Protein AF-A0A376KQ54-F1 (afdb_monomer_lite)

Secondary structure (DSSP, 8-state):
----GGGGS-BHHHHHHHTTPEEEE-TTTTT-B--EEEE--S-GGGTGGG--TTEEEEEETT-HHHHHHHHHHHHTT----EEEEESSPPPPHHHHHHHHHHHTTT--EEE-SS-HHHHHHHSGGG-TT-----TTSS-HHHHHHHHHHHHHHHHHHHTT--

Foldseek 3Di:
DDDDPQVLFDFQVNLCVLLVWAWPFQQQRVPQGAQEEEEDQDDPVVCVVVLAANYEYEYELVPLVVVLSNLVSLVVVHNYSEYEYEQPDDRDVVSCVSSVVSSVSRHTYIYHNHHPLVSVVSPCVSPPPSHPHVVVGDDPVCVVVVVVVVVVVVVVVVVPDD

Sequence (162 aa):
MPWSFDLIATRAIDMARHLNATIINEGDINTRRVKSVTFCARSIPHMLEHFRAGSLLVTSADRPDVLVAACLAAMNGVEIGALLLTGGYEMDARISKLCERAFATGLPVFMVNTNTWQTSLSLPELQPGKFRLTITSVSRKFRNTLLTYINAGLDRISDCHF

Organism: Escherichia coli (NCBI:txid562)

pLDDT: mean 74.92, std 21.64, range [29.81, 97.25]

InterPro domains:
  IPR010766 DRTGG [PF07085] (14-123)
  IPR028979 HPr(Ser) kinase/phosphorylase-like, N-terminal domain superfamily [G3DSA:3.40.1390.20] (6-141)
  IPR028979 HPr(Ser) kinase/phosphorylase-like, N-terminal domain superfamily [SSF75138] (10-125)
  IPR050500 Phosphate Acetyltransferase/Butyryltransferase [PTHR43356] (1-127)

Radius of gyration: 16.34 Å; chains: 1; bounding box: 31×58×36 Å

Structure (mmCIF, N/CA/C/O backbone):
data_AF-A0A376KQ54-F1
#
_entry.id   AF-A0A376KQ54-F1
#
loop_
_atom_site.group_PDB
_atom_site.id
_atom_site.type_symbol
_atom_site.label_atom_id
_atom_site.label_alt_id
_atom_site.label_comp_id
_atom_site.label_asym_id
_atom_site.label_entity_id
_atom_site.label_seq_id
_atom_site.pdbx_PDB_ins_code
_atom_site.Cartn_x
_atom_site.Cartn_y
_atom_site.Cartn_z
_atom_site.occupancy
_atom_site.B_iso_or_equiv
_atom_site.auth_seq_id
_atom_site.auth_comp_id
_atom_site.auth_asym_id
_atom_site.auth_atom_id
_atom_site.pdbx_PDB_model_num
ATOM 1 N N . MET A 1 1 ? -13.067 29.462 7.845 1.00 39.53 1 MET A N 1
ATOM 2 C CA . MET A 1 1 ? -13.384 28.022 8.003 1.00 39.53 1 MET A CA 1
ATOM 3 C C . MET A 1 1 ? -12.121 27.227 7.685 1.00 39.53 1 MET A C 1
ATOM 5 O O . MET A 1 1 ? -11.554 27.517 6.636 1.00 39.53 1 MET A O 1
ATOM 9 N N . PRO A 1 2 ? -11.606 26.320 8.541 1.00 40.44 2 PRO A N 1
ATOM 10 C CA . PRO A 1 2 ? -10.343 25.653 8.252 1.00 40.44 2 PRO A CA 1
ATOM 11 C C . PRO A 1 2 ? -10.585 24.523 7.244 1.00 40.44 2 PRO A C 1
ATOM 13 O O . PRO A 1 2 ? -11.308 23.568 7.513 1.00 40.44 2 PRO A O 1
ATOM 16 N N . TRP A 1 3 ? -9.997 24.658 6.060 1.00 42.28 3 TRP A N 1
ATOM 17 C CA . TRP A 1 3 ? -9.888 23.595 5.064 1.00 42.28 3 TRP A CA 1
ATOM 18 C C . TRP A 1 3 ? -9.082 22.434 5.678 1.00 42.28 3 TRP A C 1
ATOM 20 O O . TRP A 1 3 ? -7.878 22.561 5.893 1.00 42.28 3 TRP A O 1
ATOM 30 N N . SER A 1 4 ? -9.730 21.318 6.023 1.00 42.94 4 SER A N 1
ATOM 31 C CA . SER A 1 4 ? -9.036 20.149 6.579 1.00 42.94 4 SER A CA 1
ATOM 32 C C . SER A 1 4 ? -8.429 19.314 5.451 1.00 42.94 4 SER A C 1
ATOM 34 O O . SER A 1 4 ? -9.145 18.720 4.643 1.00 42.94 4 SER A O 1
ATOM 36 N N . PHE A 1 5 ? -7.096 19.248 5.400 1.00 44.38 5 PHE A N 1
ATOM 37 C CA . PHE A 1 5 ? -6.332 18.483 4.409 1.00 44.38 5 PHE A CA 1
ATOM 38 C C . PHE A 1 5 ? -6.693 16.986 4.354 1.00 44.38 5 PHE A C 1
ATOM 40 O O . PHE A 1 5 ? -6.405 16.341 3.338 1.00 44.38 5 PHE A O 1
ATOM 47 N N . ASP A 1 6 ? -7.330 16.441 5.397 1.00 46.19 6 ASP A N 1
ATOM 48 C CA . ASP A 1 6 ? -7.787 15.048 5.469 1.00 46.19 6 ASP A CA 1
ATOM 49 C C . ASP A 1 6 ? -9.048 14.770 4.624 1.00 46.19 6 ASP A C 1
ATOM 51 O O . ASP A 1 6 ? -9.270 13.627 4.221 1.00 46.19 6 ASP A O 1
ATOM 55 N N . LEU A 1 7 ? -9.841 15.793 4.272 1.00 42.19 7 LEU A N 1
ATOM 56 C CA . LEU A 1 7 ? -11.044 15.637 3.434 1.00 42.19 7 LEU A CA 1
ATOM 57 C C . LEU A 1 7 ? -10.731 15.464 1.936 1.00 42.19 7 LEU A C 1
ATOM 59 O O . LEU A 1 7 ? -11.573 14.966 1.195 1.00 42.19 7 LEU A O 1
ATOM 63 N N . ILE A 1 8 ? -9.514 15.817 1.505 1.00 55.06 8 ILE A N 1
ATOM 64 C CA . ILE A 1 8 ? -9.054 15.766 0.100 1.00 55.06 8 ILE A CA 1
ATOM 65 C C . ILE A 1 8 ? -8.314 14.449 -0.204 1.00 55.06 8 ILE A C 1
ATOM 67 O O . ILE A 1 8 ? -7.957 14.170 -1.342 1.00 55.06 8 ILE A O 1
ATOM 71 N N . ALA A 1 9 ? -7.999 13.642 0.813 1.00 62.12 9 ALA A N 1
ATOM 72 C CA . ALA A 1 9 ? -7.258 12.402 0.598 1.00 62.12 9 ALA A CA 1
ATOM 73 C C . ALA A 1 9 ? -8.166 11.341 -0.046 1.00 62.12 9 ALA A C 1
ATOM 75 O O . ALA A 1 9 ? -9.147 10.902 0.565 1.00 62.12 9 ALA A O 1
ATOM 76 N N . THR A 1 10 ? -7.827 10.947 -1.275 1.00 81.25 10 THR A N 1
ATOM 77 C CA . THR A 1 10 ? -8.525 9.923 -2.067 1.00 81.25 10 THR A CA 1
ATOM 78 C C . THR A 1 10 ? -8.603 8.611 -1.297 1.00 81.25 10 THR A C 1
ATOM 80 O O . THR A 1 10 ? -7.647 8.228 -0.611 1.00 81.25 10 THR A O 1
ATOM 83 N N . ARG A 1 11 ? -9.740 7.918 -1.377 1.00 90.62 11 ARG A N 1
ATOM 84 C CA . ARG A 1 11 ? -9.875 6.618 -0.719 1.00 90.62 11 ARG A CA 1
ATOM 85 C C . ARG A 1 11 ? -9.120 5.565 -1.517 1.00 90.62 11 ARG A C 1
ATOM 87 O O . ARG A 1 11 ? -8.944 5.692 -2.729 1.00 90.62 11 ARG A O 1
ATOM 94 N N . ALA A 1 12 ? -8.698 4.502 -0.845 1.00 93.19 12 ALA A N 1
ATOM 95 C CA . ALA A 1 12 ? -8.044 3.383 -1.512 1.00 93.19 12 ALA A CA 1
ATOM 96 C C . ALA A 1 12 ? -8.952 2.755 -2.592 1.00 93.19 12 ALA A C 1
ATOM 98 O O . ALA A 1 12 ? -8.463 2.380 -3.655 1.00 93.19 12 ALA A O 1
ATOM 99 N N . ILE A 1 13 ? -10.275 2.734 -2.381 1.00 93.31 13 ILE A N 1
ATOM 100 C CA . ILE A 1 13 ? -11.231 2.233 -3.381 1.00 93.31 13 ILE A CA 1
ATOM 101 C C . ILE A 1 13 ? -11.279 3.090 -4.649 1.00 93.31 13 ILE A C 1
ATOM 103 O O . ILE A 1 13 ? -11.409 2.555 -5.748 1.00 93.31 13 ILE A O 1
ATOM 107 N N . ASP A 1 14 ? -11.135 4.408 -4.521 1.00 89.94 14 ASP A N 1
ATOM 108 C CA . ASP A 1 14 ? -11.137 5.312 -5.672 1.00 89.94 14 ASP A CA 1
ATOM 109 C C . ASP A 1 14 ? -9.872 5.087 -6.519 1.00 89.94 14 ASP A C 1
ATOM 111 O O . ASP A 1 14 ? -9.942 5.066 -7.745 1.00 89.94 14 ASP A O 1
ATOM 115 N N . MET A 1 15 ? -8.733 4.817 -5.863 1.00 88.00 15 MET A N 1
ATOM 116 C CA . MET A 1 15 ? -7.480 4.429 -6.526 1.00 88.00 15 MET A CA 1
ATOM 117 C C . MET A 1 15 ? -7.630 3.102 -7.274 1.00 88.00 15 MET A C 1
ATOM 119 O O . MET A 1 15 ? -7.252 3.007 -8.439 1.00 88.00 15 MET A O 1
ATOM 123 N N . ALA A 1 16 ? -8.203 2.085 -6.624 1.00 91.31 16 ALA A N 1
ATOM 124 C CA . ALA A 1 16 ? -8.422 0.784 -7.246 1.00 91.31 16 ALA A CA 1
ATOM 125 C C . ALA A 1 16 ? -9.344 0.891 -8.472 1.00 91.31 16 ALA A C 1
ATOM 127 O O . ALA A 1 16 ? -9.032 0.332 -9.519 1.00 91.31 16 ALA A O 1
ATOM 128 N N . ARG A 1 17 ? -10.435 1.662 -8.380 1.00 89.94 17 ARG A N 1
ATOM 129 C CA . ARG A 1 17 ? -11.367 1.884 -9.498 1.00 89.94 17 ARG A CA 1
ATOM 130 C C . ARG A 1 17 ? -10.720 2.620 -10.662 1.00 89.94 17 ARG A C 1
ATOM 132 O O . ARG A 1 17 ? -10.842 2.173 -11.796 1.00 89.94 17 ARG A O 1
ATOM 139 N N . HIS A 1 18 ? -10.021 3.720 -10.387 1.00 85.25 18 HIS A N 1
ATOM 140 C CA . HIS A 1 18 ? -9.356 4.517 -11.422 1.00 85.25 18 HIS A CA 1
ATOM 141 C C . HIS A 1 18 ? -8.295 3.719 -12.177 1.00 85.25 18 HIS A C 1
ATOM 143 O O . HIS A 1 18 ? -8.154 3.854 -13.386 1.00 85.25 18 HIS A O 1
ATOM 149 N N . LEU A 1 19 ? -7.565 2.856 -11.468 1.00 85.06 19 LEU A N 1
ATOM 150 C CA . LEU A 1 19 ? -6.542 2.004 -12.068 1.00 85.06 19 LEU A CA 1
ATOM 151 C C . LEU A 1 19 ? -7.097 0.700 -12.660 1.00 85.06 19 LEU A C 1
ATOM 153 O O . LEU A 1 19 ? -6.314 -0.108 -13.158 1.00 85.06 19 LEU A O 1
ATOM 157 N N . ASN A 1 20 ? -8.414 0.479 -12.585 1.00 88.44 20 ASN A N 1
ATOM 158 C CA . ASN A 1 20 ? -9.063 -0.782 -12.941 1.00 88.44 20 ASN A CA 1
ATOM 159 C C . ASN A 1 20 ? -8.363 -1.998 -12.296 1.00 88.44 20 ASN A C 1
ATOM 161 O O . ASN A 1 20 ? -8.023 -2.980 -12.958 1.00 88.44 20 ASN A O 1
ATOM 165 N N . ALA A 1 21 ? -8.066 -1.877 -11.003 1.00 91.31 21 ALA A N 1
ATOM 166 C CA . ALA A 1 21 ? -7.293 -2.847 -10.249 1.00 91.31 21 ALA A CA 1
ATOM 167 C C . ALA A 1 21 ? -8.152 -4.035 -9.794 1.00 91.31 21 ALA A C 1
ATOM 169 O O . ALA A 1 21 ? -9.279 -3.868 -9.323 1.00 91.31 21 ALA A O 1
ATOM 170 N N . THR A 1 22 ? -7.571 -5.229 -9.837 1.00 93.12 22 THR A N 1
ATOM 171 C CA . THR A 1 22 ? -8.131 -6.430 -9.214 1.00 93.12 22 THR A CA 1
ATOM 172 C C . THR A 1 22 ? -7.880 -6.378 -7.713 1.00 93.12 22 THR A C 1
ATOM 174 O O . THR A 1 22 ? -6.737 -6.243 -7.271 1.00 93.12 22 THR A O 1
ATOM 177 N N . ILE A 1 23 ? -8.933 -6.495 -6.907 1.00 93.94 23 ILE A N 1
ATOM 178 C CA . ILE A 1 23 ? -8.804 -6.518 -5.448 1.00 93.94 23 ILE A CA 1
ATOM 179 C C . ILE A 1 23 ? -8.306 -7.901 -5.011 1.00 93.94 23 ILE A C 1
ATOM 181 O O . ILE A 1 23 ? -8.908 -8.914 -5.350 1.00 93.94 23 ILE A O 1
ATOM 185 N N . ILE A 1 24 ? -7.199 -7.928 -4.265 1.00 93.38 24 ILE A N 1
ATOM 186 C CA . ILE A 1 24 ? -6.589 -9.150 -3.717 1.00 93.38 24 ILE A CA 1
ATOM 187 C C . ILE A 1 24 ? -7.024 -9.355 -2.266 1.00 93.38 24 ILE A C 1
ATOM 189 O O . ILE A 1 24 ? -7.345 -10.465 -1.857 1.00 93.38 24 ILE A O 1
ATOM 193 N N . ASN A 1 25 ? -7.057 -8.268 -1.497 1.00 95.44 25 ASN A N 1
ATOM 194 C CA . ASN A 1 25 ? -7.640 -8.218 -0.167 1.00 95.44 25 ASN A CA 1
ATOM 195 C C . ASN A 1 25 ? -8.436 -6.922 -0.029 1.00 95.44 25 ASN A C 1
ATOM 197 O O . ASN A 1 25 ? -7.867 -5.835 -0.159 1.00 95.44 25 ASN A O 1
ATOM 201 N N . GLU A 1 26 ? -9.735 -7.032 0.248 1.00 96.38 26 GLU A N 1
ATOM 202 C CA . GLU A 1 26 ? -10.593 -5.860 0.439 1.00 96.38 26 GLU A CA 1
ATOM 203 C C . GLU A 1 26 ? -10.139 -5.040 1.649 1.00 96.38 26 GLU A C 1
ATOM 205 O O . GLU A 1 26 ? -9.926 -3.836 1.527 1.00 96.38 26 GLU A O 1
ATOM 210 N N . GLY A 1 27 ? -9.942 -5.677 2.807 1.00 96.19 27 GLY A N 1
ATOM 211 C CA . GLY A 1 27 ? -9.656 -4.962 4.052 1.00 96.19 27 GLY A CA 1
ATOM 212 C C . GLY A 1 27 ? -10.598 -3.764 4.252 1.00 96.19 27 GLY A C 1
ATOM 213 O O . GLY A 1 27 ? -11.790 -3.829 3.961 1.00 96.19 27 GLY A O 1
ATOM 214 N N . ASP A 1 28 ? -10.042 -2.628 4.665 1.00 96.44 28 ASP A N 1
ATOM 215 C CA . ASP A 1 28 ? -10.786 -1.385 4.886 1.00 96.44 28 ASP A CA 1
ATOM 216 C C . ASP A 1 28 ? -10.811 -0.460 3.651 1.00 96.44 28 ASP A C 1
ATOM 218 O O . ASP A 1 28 ? -10.892 0.763 3.784 1.00 96.44 28 ASP A O 1
ATOM 222 N N . ILE A 1 29 ? -10.711 -0.992 2.425 1.00 95.81 29 ILE A N 1
ATOM 223 C CA . ILE A 1 29 ? -10.498 -0.201 1.191 1.00 95.81 29 ILE A CA 1
ATOM 224 C C . ILE A 1 29 ? -11.492 0.962 0.990 1.00 95.81 29 ILE A C 1
ATOM 226 O O . ILE A 1 29 ? -11.144 1.996 0.413 1.00 95.81 29 ILE A O 1
ATOM 230 N N . ASN A 1 30 ? -12.721 0.819 1.493 1.00 94.12 30 ASN A N 1
ATOM 231 C CA . ASN A 1 30 ? -13.786 1.820 1.386 1.00 94.12 30 ASN A CA 1
ATOM 232 C C . ASN A 1 30 ? -13.594 3.035 2.309 1.00 94.12 30 ASN A C 1
ATOM 234 O O . ASN A 1 30 ? -14.121 4.112 2.022 1.00 94.12 30 ASN A O 1
ATOM 238 N N . THR A 1 31 ? -12.861 2.881 3.412 1.00 92.81 31 THR A N 1
ATOM 239 C CA . THR A 1 31 ? -12.663 3.927 4.429 1.00 92.81 31 THR A CA 1
ATOM 240 C C . THR A 1 31 ? -11.214 4.407 4.491 1.00 92.81 31 THR A C 1
ATOM 242 O O . THR A 1 31 ? -10.972 5.571 4.824 1.00 92.81 31 THR A O 1
ATOM 245 N N . ARG A 1 32 ? -10.249 3.557 4.113 1.00 92.06 32 ARG A N 1
ATOM 246 C CA . ARG A 1 32 ? -8.815 3.866 4.116 1.00 92.06 32 ARG A CA 1
ATOM 247 C C . ARG A 1 32 ? -8.496 5.026 3.175 1.00 92.06 32 ARG A C 1
ATOM 249 O O . ARG A 1 32 ? -8.874 5.018 2.001 1.00 92.06 32 ARG A O 1
ATOM 256 N N . ARG A 1 33 ? -7.768 6.027 3.678 1.00 90.00 33 ARG A N 1
ATOM 257 C CA . ARG A 1 33 ? -7.355 7.205 2.900 1.00 90.00 33 ARG A CA 1
ATOM 258 C C . ARG A 1 33 ? -5.885 7.144 2.518 1.00 90.00 33 ARG A C 1
ATOM 260 O O . ARG A 1 33 ? -5.027 6.884 3.359 1.00 90.00 33 ARG A O 1
ATOM 267 N N . VAL A 1 34 ? -5.606 7.461 1.258 1.00 89.31 34 VAL A N 1
ATOM 268 C CA . VAL A 1 34 ? -4.254 7.560 0.711 1.00 89.31 34 VAL A CA 1
ATOM 269 C C . VAL A 1 34 ? -3.767 9.001 0.839 1.00 89.31 34 VAL A C 1
ATOM 271 O O . VAL A 1 34 ? -4.272 9.911 0.179 1.00 89.31 34 VAL A O 1
ATOM 274 N N . LYS A 1 35 ? -2.783 9.201 1.718 1.00 86.75 35 LYS A N 1
ATOM 275 C CA . LYS A 1 35 ? -2.142 10.489 2.023 1.00 86.75 35 LYS A CA 1
ATOM 276 C C . LYS A 1 35 ? -0.841 10.698 1.247 1.00 86.75 35 LYS A C 1
ATOM 278 O O . LYS A 1 35 ? -0.454 11.841 1.017 1.00 86.75 35 LYS A O 1
ATOM 283 N N . SER A 1 36 ? -0.163 9.616 0.873 1.00 83.50 36 SER A N 1
ATOM 284 C CA . SER A 1 36 ? 1.069 9.640 0.081 1.00 83.50 36 SER A CA 1
ATOM 285 C C . SER A 1 36 ? 1.196 8.377 -0.763 1.00 83.50 36 SER A C 1
ATOM 287 O O . SER A 1 36 ? 0.596 7.355 -0.441 1.00 83.50 36 SER A O 1
ATOM 289 N N . VAL A 1 37 ? 2.000 8.434 -1.824 1.00 83.38 37 VAL A N 1
ATOM 290 C CA . VAL A 1 37 ? 2.316 7.277 -2.669 1.00 83.38 37 VAL A CA 1
ATOM 291 C C . VAL A 1 37 ? 3.819 7.034 -2.637 1.00 83.38 37 VAL A C 1
ATOM 293 O O . VAL A 1 37 ? 4.605 7.937 -2.921 1.00 83.38 37 VAL A O 1
ATOM 296 N N . THR A 1 38 ? 4.224 5.807 -2.323 1.00 84.19 38 THR A N 1
ATOM 297 C CA . THR A 1 38 ? 5.626 5.396 -2.246 1.00 84.19 38 THR A CA 1
ATOM 298 C C . THR A 1 38 ? 5.873 4.264 -3.223 1.00 84.19 38 THR A C 1
ATOM 300 O O . THR A 1 38 ? 5.349 3.168 -3.059 1.00 84.19 38 THR A O 1
ATOM 303 N N . PHE A 1 39 ? 6.740 4.496 -4.204 1.00 84.81 39 PHE A N 1
ATOM 304 C CA . PHE A 1 39 ? 7.215 3.438 -5.090 1.00 84.81 39 PHE A CA 1
ATOM 305 C C . PHE A 1 39 ? 8.360 2.663 -4.434 1.0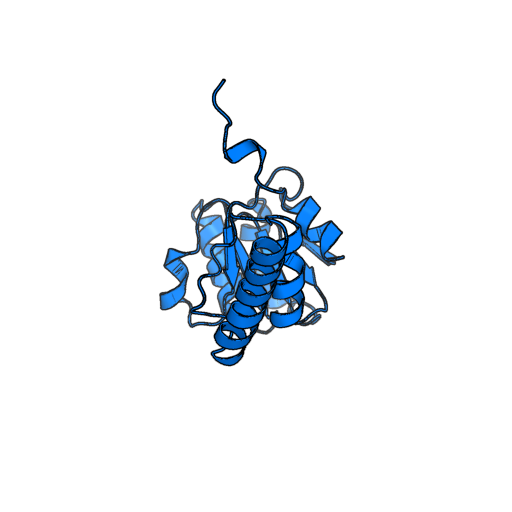0 84.81 39 PHE A C 1
ATOM 307 O O . PHE A 1 39 ? 9.396 3.226 -4.075 1.00 84.81 39 PHE A O 1
ATOM 314 N N . CYS A 1 40 ? 8.186 1.361 -4.294 1.00 84.19 40 CYS A N 1
ATOM 315 C CA . CYS A 1 40 ? 9.049 0.458 -3.550 1.00 84.19 40 CYS A CA 1
ATOM 316 C C . CYS A 1 40 ? 10.081 -0.211 -4.466 1.00 84.19 40 CYS A C 1
ATOM 318 O O . CYS A 1 40 ? 9.997 -1.405 -4.741 1.00 84.19 40 CYS A O 1
ATOM 320 N N . ALA A 1 41 ? 11.042 0.564 -4.974 1.00 75.62 41 ALA A N 1
ATOM 321 C CA . ALA A 1 41 ? 12.030 0.068 -5.942 1.00 75.62 41 ALA A CA 1
ATOM 322 C C . ALA A 1 41 ? 13.446 -0.131 -5.372 1.00 75.62 41 ALA A C 1
ATOM 324 O O . ALA A 1 41 ? 14.348 -0.543 -6.095 1.00 75.62 41 ALA A O 1
ATOM 325 N N . ARG A 1 42 ? 13.664 0.190 -4.092 1.00 76.12 42 ARG A N 1
ATOM 326 C CA . ARG A 1 42 ? 14.953 -0.000 -3.403 1.00 76.12 42 ARG A CA 1
ATOM 327 C C . ARG A 1 42 ? 14.884 -1.209 -2.461 1.00 76.12 42 ARG A C 1
ATOM 329 O O . ARG A 1 42 ? 13.850 -1.874 -2.369 1.00 76.12 42 ARG A O 1
ATOM 336 N N . SER A 1 43 ? 15.992 -1.522 -1.793 1.00 81.31 43 SER A N 1
ATOM 337 C CA . SER A 1 43 ? 15.992 -2.491 -0.695 1.00 81.31 43 SER A CA 1
ATOM 338 C C . SER A 1 43 ? 15.211 -1.942 0.503 1.00 81.31 43 SER A C 1
ATOM 340 O O . SER A 1 43 ? 15.189 -0.729 0.734 1.00 81.31 43 SER A O 1
ATOM 342 N N . ILE A 1 44 ? 14.595 -2.846 1.272 1.00 86.56 44 ILE A N 1
ATOM 343 C CA . ILE A 1 44 ? 13.721 -2.528 2.412 1.00 86.56 44 ILE A CA 1
ATOM 344 C C . ILE A 1 44 ? 14.327 -1.497 3.382 1.00 86.56 44 ILE A C 1
ATOM 346 O O . ILE A 1 44 ? 13.640 -0.511 3.667 1.00 86.56 44 ILE A O 1
ATOM 350 N N . PRO A 1 45 ? 15.598 -1.607 3.830 1.00 84.38 45 PRO A N 1
ATOM 351 C CA . PRO A 1 45 ? 16.155 -0.665 4.804 1.00 84.38 45 PRO A CA 1
ATOM 352 C C . PRO A 1 45 ? 16.075 0.807 4.371 1.00 84.38 45 PRO A C 1
ATOM 354 O O . PRO A 1 45 ? 15.883 1.686 5.202 1.00 84.38 45 PRO A O 1
ATOM 357 N N . HIS A 1 46 ? 16.154 1.089 3.066 1.00 80.31 46 HIS A N 1
ATOM 358 C CA . HIS A 1 46 ? 16.136 2.452 2.520 1.00 80.31 46 HIS A CA 1
ATOM 359 C C . HIS A 1 46 ? 14.733 3.002 2.230 1.00 80.31 46 HIS A C 1
ATOM 361 O O . HIS A 1 46 ? 14.598 4.057 1.604 1.00 80.31 46 HIS A O 1
ATOM 367 N N . MET A 1 47 ? 13.686 2.270 2.595 1.00 82.69 47 MET A N 1
ATOM 368 C CA . MET A 1 47 ? 12.302 2.650 2.317 1.00 82.69 47 MET A CA 1
ATOM 369 C C . MET A 1 47 ? 11.350 2.411 3.490 1.00 82.69 47 MET A C 1
ATOM 371 O O . MET A 1 47 ? 10.224 2.900 3.438 1.00 82.69 47 MET A O 1
ATOM 375 N N . LEU A 1 48 ? 11.802 1.751 4.565 1.00 84.62 48 LEU A N 1
ATOM 376 C CA . LEU A 1 48 ? 11.036 1.605 5.809 1.00 84.62 48 LEU A CA 1
ATOM 377 C C . LEU A 1 48 ? 10.571 2.952 6.371 1.00 84.62 48 LEU A C 1
ATOM 379 O O . LEU A 1 48 ? 9.464 3.047 6.887 1.00 84.62 48 LEU A O 1
ATOM 383 N N . GLU A 1 49 ? 11.355 4.020 6.200 1.00 85.94 49 GLU A N 1
ATOM 384 C CA . GLU A 1 49 ? 10.952 5.366 6.624 1.00 85.94 49 GLU A CA 1
ATOM 385 C C . GLU A 1 49 ? 9.677 5.880 5.933 1.00 85.94 49 GLU A C 1
ATOM 387 O O . GLU A 1 49 ? 9.084 6.853 6.399 1.00 85.94 49 GLU A O 1
ATOM 392 N N . HIS A 1 50 ? 9.252 5.257 4.830 1.00 85.56 50 HIS A N 1
ATOM 393 C CA . HIS A 1 50 ? 8.046 5.603 4.081 1.00 85.56 50 HIS A CA 1
ATOM 394 C C . HIS A 1 50 ? 6.849 4.702 4.407 1.00 85.56 50 HIS A C 1
ATOM 396 O O . HIS A 1 50 ? 5.759 4.955 3.894 1.00 85.56 50 HIS A O 1
ATOM 402 N N . PHE A 1 51 ? 7.021 3.686 5.258 1.00 92.12 51 PHE A N 1
ATOM 403 C CA . PHE A 1 51 ? 5.935 2.820 5.718 1.00 92.12 51 PHE A CA 1
ATOM 404 C C . PHE A 1 51 ? 5.203 3.554 6.834 1.00 92.12 51 PHE A C 1
ATOM 406 O O . PHE A 1 51 ? 5.501 3.408 8.016 1.00 92.12 51 PHE A O 1
ATOM 413 N N . ARG A 1 52 ? 4.295 4.444 6.432 1.00 92.44 52 ARG A N 1
ATOM 414 C CA . ARG A 1 52 ? 3.582 5.356 7.331 1.00 92.44 52 ARG A CA 1
ATOM 415 C C . ARG A 1 52 ? 2.078 5.233 7.160 1.00 92.44 52 ARG A C 1
ATOM 417 O O . ARG A 1 52 ? 1.595 4.765 6.125 1.00 92.44 52 ARG A O 1
ATOM 424 N N . ALA A 1 53 ? 1.350 5.719 8.158 1.00 93.06 53 ALA A N 1
ATOM 425 C CA . ALA A 1 53 ? -0.100 5.796 8.107 1.00 93.06 53 ALA A CA 1
ATOM 426 C C . ALA A 1 53 ? -0.576 6.534 6.840 1.00 93.06 53 ALA A C 1
ATOM 428 O O . ALA A 1 53 ? -0.079 7.613 6.506 1.00 93.06 53 ALA A O 1
ATOM 429 N N . GLY A 1 54 ? -1.516 5.928 6.116 1.00 91.50 54 GLY A N 1
ATOM 430 C CA . GLY A 1 54 ? -2.066 6.455 4.869 1.00 91.50 54 GLY A CA 1
ATOM 431 C C . GLY A 1 54 ? -1.136 6.376 3.653 1.00 91.50 54 GLY A C 1
ATOM 432 O O . GLY A 1 54 ? -1.479 6.929 2.611 1.00 91.50 54 GLY A O 1
ATOM 433 N N . SER A 1 55 ? 0.024 5.719 3.738 1.00 91.88 55 SER A N 1
ATOM 434 C CA . SER A 1 55 ? 0.871 5.505 2.556 1.00 91.88 55 SER A CA 1
ATOM 435 C C . SER A 1 55 ? 0.285 4.427 1.636 1.00 91.88 55 SER A C 1
ATOM 437 O O . SER A 1 55 ? -0.088 3.347 2.091 1.00 91.88 55 SER A O 1
ATOM 439 N N . LEU A 1 56 ? 0.198 4.721 0.339 1.00 92.88 56 LEU A N 1
ATOM 440 C CA . LEU A 1 56 ? 0.013 3.736 -0.720 1.00 92.88 56 LEU A CA 1
ATOM 441 C C . LEU A 1 56 ? 1.393 3.229 -1.128 1.00 92.88 56 LEU A C 1
ATOM 443 O O . LEU A 1 56 ? 2.177 3.963 -1.734 1.00 92.88 56 LEU A O 1
ATOM 447 N N . LEU A 1 57 ? 1.700 1.987 -0.784 1.00 92.88 57 LEU A N 1
ATOM 448 C CA . LEU A 1 57 ? 2.947 1.345 -1.174 1.00 92.88 57 LEU A CA 1
ATOM 449 C C . LEU A 1 57 ? 2.747 0.696 -2.545 1.00 92.88 57 LEU A C 1
ATOM 451 O O . LEU A 1 57 ? 1.863 -0.135 -2.706 1.00 92.88 57 LEU A O 1
ATOM 455 N N . VAL A 1 58 ? 3.547 1.074 -3.538 1.00 91.25 58 VAL A N 1
ATOM 456 C CA . VAL A 1 58 ? 3.466 0.533 -4.901 1.00 91.25 58 VAL A CA 1
ATOM 457 C C . VAL A 1 58 ? 4.689 -0.327 -5.158 1.00 91.25 58 VAL A C 1
ATOM 459 O O . VAL A 1 58 ? 5.814 0.172 -5.136 1.00 91.25 58 VAL A O 1
ATOM 462 N N . THR A 1 59 ? 4.496 -1.614 -5.415 1.00 89.06 59 THR A N 1
ATOM 463 C CA . THR A 1 59 ? 5.595 -2.543 -5.688 1.00 89.06 59 THR A CA 1
ATOM 464 C C . THR A 1 59 ? 5.243 -3.507 -6.813 1.00 89.06 59 THR A C 1
ATOM 466 O O . THR A 1 59 ? 4.095 -3.599 -7.238 1.00 89.06 59 THR A O 1
ATOM 469 N N . SER A 1 60 ? 6.247 -4.180 -7.357 1.00 86.06 60 SER A N 1
ATOM 470 C CA . SER A 1 60 ? 6.032 -5.231 -8.348 1.00 86.06 60 SER A CA 1
ATOM 471 C C . SER A 1 60 ? 5.691 -6.536 -7.631 1.00 86.06 60 SER A C 1
ATOM 473 O O . SER A 1 60 ? 6.198 -6.790 -6.539 1.00 86.06 60 SER A O 1
ATOM 475 N N . ALA A 1 61 ? 4.808 -7.353 -8.207 1.00 85.31 61 ALA A N 1
ATOM 476 C CA . ALA A 1 61 ? 4.392 -8.622 -7.602 1.00 85.31 61 ALA A CA 1
ATOM 477 C C . ALA A 1 61 ? 5.564 -9.616 -7.424 1.00 85.31 61 ALA A C 1
ATOM 479 O O . ALA A 1 61 ? 5.505 -10.491 -6.564 1.00 85.31 61 ALA A O 1
ATOM 480 N N . ASP A 1 62 ? 6.662 -9.434 -8.166 1.00 84.06 62 ASP A N 1
ATOM 481 C CA . ASP A 1 62 ? 7.923 -10.180 -8.027 1.00 84.06 62 ASP A CA 1
ATOM 482 C C . ASP A 1 62 ? 8.797 -9.740 -6.831 1.00 84.06 62 ASP A C 1
ATOM 484 O O . ASP A 1 62 ? 9.870 -10.302 -6.607 1.00 84.06 62 ASP A O 1
ATOM 488 N N . ARG A 1 63 ? 8.341 -8.764 -6.031 1.00 85.56 63 ARG A N 1
ATOM 489 C CA . ARG A 1 63 ? 8.976 -8.291 -4.789 1.00 85.56 63 ARG A CA 1
ATOM 490 C C . ARG A 1 63 ? 8.176 -8.711 -3.546 1.00 85.56 63 ARG A C 1
ATOM 492 O O . ARG A 1 63 ? 7.640 -7.856 -2.830 1.00 85.56 63 ARG A O 1
ATOM 499 N N . PRO A 1 64 ? 8.095 -10.022 -3.236 1.00 89.31 64 PRO A N 1
ATOM 500 C CA . PRO A 1 64 ? 7.364 -10.503 -2.064 1.00 89.31 64 PRO A CA 1
ATOM 501 C C . PRO A 1 64 ? 7.980 -10.010 -0.747 1.00 89.31 64 PRO A C 1
ATOM 503 O O . PRO A 1 64 ? 7.277 -9.899 0.253 1.00 89.31 64 PRO A O 1
ATOM 506 N N . ASP A 1 65 ? 9.266 -9.647 -0.739 1.00 91.06 65 ASP A N 1
ATOM 507 C CA . ASP A 1 65 ? 9.947 -9.037 0.407 1.00 91.06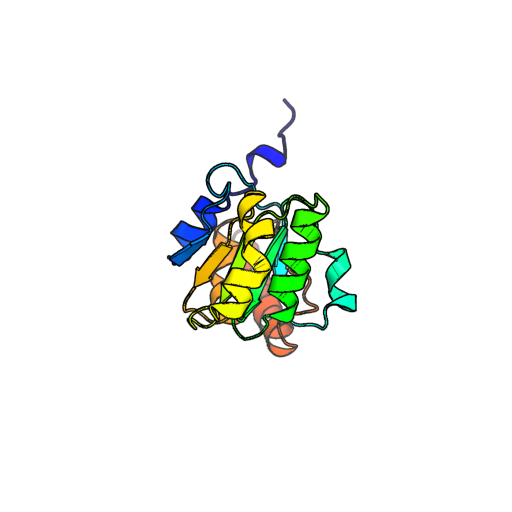 65 ASP A CA 1
ATOM 508 C C . ASP A 1 65 ? 9.284 -7.722 0.852 1.00 91.06 65 ASP A C 1
ATOM 510 O O . ASP A 1 65 ? 9.116 -7.484 2.049 1.00 91.06 65 ASP A O 1
ATOM 514 N N . VAL A 1 66 ? 8.849 -6.887 -0.098 1.00 91.38 66 VAL A N 1
ATOM 515 C CA . VAL A 1 66 ? 8.144 -5.626 0.187 1.00 91.38 66 VAL A CA 1
ATOM 516 C C . VAL A 1 66 ? 6.751 -5.888 0.744 1.00 91.38 66 VAL A C 1
ATOM 518 O O . VAL A 1 66 ? 6.357 -5.243 1.715 1.00 91.38 66 VAL A O 1
ATOM 521 N N . LEU A 1 67 ? 6.022 -6.841 0.159 1.00 93.38 67 LEU A N 1
ATOM 522 C CA . LEU A 1 67 ? 4.704 -7.253 0.640 1.00 93.38 67 LEU A CA 1
ATOM 523 C C . LEU A 1 67 ? 4.785 -7.767 2.085 1.00 93.38 67 LEU A C 1
ATOM 525 O O . LEU A 1 67 ? 4.029 -7.307 2.940 1.00 93.38 67 LEU A O 1
ATOM 529 N N . VAL A 1 68 ? 5.740 -8.650 2.384 1.00 94.94 68 VAL A N 1
ATOM 530 C CA . VAL A 1 68 ? 5.946 -9.190 3.736 1.00 94.94 68 VAL A CA 1
ATOM 531 C C . VAL A 1 68 ? 6.337 -8.087 4.721 1.00 94.94 68 VAL A C 1
ATOM 533 O O . VAL A 1 68 ? 5.781 -8.022 5.817 1.00 94.94 68 VAL A O 1
ATOM 536 N N . ALA A 1 69 ? 7.232 -7.174 4.335 1.00 95.25 69 ALA A N 1
ATOM 537 C CA . ALA A 1 69 ? 7.605 -6.045 5.183 1.00 95.25 69 ALA A CA 1
ATOM 538 C C . ALA A 1 69 ? 6.411 -5.117 5.475 1.00 95.25 69 ALA A C 1
ATOM 540 O O . ALA A 1 69 ? 6.246 -4.662 6.607 1.00 95.25 69 ALA A O 1
ATOM 541 N N . ALA A 1 70 ? 5.565 -4.844 4.476 1.00 95.44 70 ALA A N 1
ATOM 542 C CA . ALA A 1 70 ? 4.362 -4.030 4.647 1.00 95.44 70 ALA A CA 1
ATOM 543 C C . ALA A 1 70 ? 3.352 -4.723 5.571 1.00 95.44 70 ALA A C 1
ATOM 545 O O . ALA A 1 70 ? 2.787 -4.088 6.457 1.00 95.44 70 ALA A O 1
ATOM 546 N N . CYS A 1 71 ? 3.187 -6.036 5.417 1.00 95.94 71 CYS A N 1
ATOM 547 C CA . CYS A 1 71 ? 2.347 -6.852 6.285 1.00 95.94 71 CYS A CA 1
ATOM 548 C C . CYS A 1 71 ? 2.823 -6.814 7.740 1.00 95.94 71 CYS A C 1
ATOM 550 O O . CYS A 1 71 ? 2.021 -6.590 8.642 1.00 95.94 71 CYS A O 1
ATOM 552 N N . LEU A 1 72 ? 4.131 -6.952 7.973 1.00 96.44 72 LEU A N 1
ATOM 553 C CA . LEU A 1 72 ? 4.712 -6.833 9.309 1.00 96.44 72 LEU A CA 1
ATOM 554 C C . LEU A 1 72 ? 4.487 -5.436 9.907 1.00 96.44 72 LEU A C 1
ATOM 556 O O . LEU A 1 72 ? 4.112 -5.316 11.070 1.00 96.44 72 LEU A O 1
ATOM 560 N N . ALA A 1 73 ? 4.671 -4.377 9.117 1.00 95.81 73 ALA A N 1
ATOM 561 C CA . ALA A 1 73 ? 4.398 -3.016 9.569 1.00 95.81 73 ALA A CA 1
ATOM 562 C C . ALA A 1 73 ? 2.914 -2.813 9.927 1.00 95.81 73 ALA A C 1
ATOM 564 O O . ALA A 1 73 ? 2.621 -2.227 10.969 1.00 95.81 73 ALA A O 1
ATOM 565 N N . ALA A 1 74 ? 1.987 -3.343 9.123 1.00 96.25 74 ALA A N 1
ATOM 566 C CA . ALA A 1 74 ? 0.554 -3.300 9.411 1.00 96.25 74 ALA A CA 1
ATOM 567 C C . ALA A 1 74 ? 0.197 -4.058 10.699 1.00 96.25 74 ALA A C 1
ATOM 569 O O . ALA A 1 74 ? -0.515 -3.527 11.549 1.00 96.25 74 ALA A O 1
ATOM 570 N N . MET A 1 75 ? 0.763 -5.251 10.897 1.00 96.25 75 MET A N 1
ATOM 571 C CA . MET A 1 75 ? 0.600 -6.028 12.132 1.00 96.25 75 MET A CA 1
ATOM 572 C C . MET A 1 75 ? 1.155 -5.308 13.367 1.00 96.25 75 MET A C 1
ATOM 574 O O . MET A 1 75 ? 0.625 -5.478 14.460 1.00 96.25 75 MET A O 1
ATOM 578 N N . ASN A 1 76 ? 2.177 -4.469 13.193 1.00 95.94 76 ASN A N 1
ATOM 579 C CA . ASN A 1 76 ? 2.725 -3.615 14.248 1.00 95.94 76 ASN A CA 1
ATOM 580 C C . ASN A 1 76 ? 1.915 -2.319 14.466 1.00 95.94 76 ASN A C 1
ATOM 582 O O . ASN A 1 76 ? 2.364 -1.432 15.190 1.00 95.94 76 ASN A O 1
ATOM 586 N N . GLY A 1 77 ? 0.738 -2.186 13.847 1.00 94.81 77 GLY A N 1
ATOM 587 C CA . GLY A 1 77 ? -0.177 -1.060 14.041 1.00 94.81 77 GLY A CA 1
ATOM 588 C C . GLY A 1 77 ? 0.040 0.118 13.092 1.00 94.81 77 GLY A C 1
ATOM 589 O O . GLY A 1 77 ? -0.608 1.152 13.248 1.00 94.81 77 GLY A O 1
ATOM 590 N N . VAL A 1 78 ? 0.922 0.004 12.093 1.00 95.75 78 VAL A N 1
ATOM 591 C CA . VAL A 1 78 ? 1.040 1.049 11.070 1.00 95.75 78 VAL A CA 1
ATOM 592 C C . VAL A 1 78 ? -0.181 0.992 10.160 1.00 95.75 78 VAL A C 1
ATOM 594 O O . VAL A 1 78 ? -0.377 0.033 9.416 1.00 95.75 78 VAL A O 1
ATOM 597 N N . GLU A 1 79 ? -0.981 2.057 10.150 1.00 94.88 79 GLU A N 1
ATOM 598 C CA . GLU A 1 79 ? -2.178 2.134 9.312 1.00 94.88 79 GLU A CA 1
ATOM 599 C C . GLU A 1 79 ? -1.858 2.419 7.836 1.00 94.88 79 GLU A C 1
ATOM 601 O O . GLU A 1 79 ? -2.214 3.464 7.290 1.00 94.88 79 GLU A O 1
ATOM 606 N N . ILE A 1 80 ? -1.166 1.497 7.165 1.00 95.94 80 ILE A N 1
ATOM 607 C CA . ILE A 1 80 ? -0.855 1.605 5.733 1.00 95.94 80 ILE A CA 1
ATOM 608 C C . ILE A 1 80 ? -2.156 1.859 4.954 1.00 95.94 80 ILE A C 1
ATOM 610 O O . ILE A 1 80 ? -3.205 1.279 5.252 1.00 95.94 80 ILE A O 1
ATOM 614 N N . GLY A 1 81 ? -2.092 2.792 4.001 1.00 94.81 81 GLY A N 1
ATOM 615 C CA . GLY A 1 81 ? -3.245 3.233 3.221 1.00 94.81 81 GLY A CA 1
ATOM 616 C C . GLY A 1 81 ? -3.714 2.161 2.243 1.00 94.81 81 GLY A C 1
ATOM 617 O O . GLY A 1 81 ? -4.909 1.920 2.132 1.00 94.81 81 GLY A O 1
ATOM 618 N N . ALA A 1 82 ? -2.770 1.524 1.554 1.00 96.19 82 ALA A N 1
ATOM 619 C CA . ALA A 1 82 ? -2.976 0.313 0.765 1.00 96.19 82 ALA A CA 1
ATOM 620 C C . ALA A 1 82 ? -1.632 -0.209 0.232 1.00 96.19 82 ALA A C 1
ATOM 622 O O . ALA A 1 82 ? -0.631 0.516 0.217 1.00 96.19 82 ALA A O 1
ATOM 623 N N . LEU A 1 83 ? -1.633 -1.442 -0.266 1.00 95.12 83 LEU A N 1
ATOM 624 C CA . LEU A 1 83 ? -0.565 -1.994 -1.090 1.00 95.12 83 LEU A CA 1
ATOM 625 C C . LEU A 1 83 ? -1.077 -2.213 -2.521 1.00 95.12 83 LEU A C 1
ATOM 627 O O . LEU A 1 83 ? -2.057 -2.921 -2.739 1.00 95.12 83 LEU A O 1
ATOM 631 N N . LEU A 1 84 ? -0.389 -1.613 -3.488 1.00 93.94 84 LEU A N 1
ATOM 632 C CA . LEU A 1 84 ? -0.639 -1.778 -4.913 1.00 93.94 84 LEU A CA 1
ATOM 633 C C . LEU A 1 84 ? 0.465 -2.633 -5.535 1.00 93.94 84 LEU A C 1
ATOM 635 O O . LEU A 1 84 ? 1.627 -2.221 -5.597 1.00 93.94 84 LEU A O 1
ATOM 639 N N . LEU A 1 85 ? 0.082 -3.811 -6.014 1.00 92.06 85 LEU A N 1
ATOM 640 C CA . LEU A 1 85 ? 0.946 -4.724 -6.750 1.00 92.06 85 LEU A CA 1
ATOM 641 C C . LEU A 1 85 ? 0.855 -4.429 -8.253 1.00 92.06 85 LEU A C 1
ATOM 643 O O . LEU A 1 85 ? -0.219 -4.172 -8.790 1.00 92.06 85 LEU A O 1
ATOM 647 N N . THR A 1 86 ? 1.990 -4.446 -8.937 1.00 87.50 86 THR A N 1
ATOM 648 C CA . THR A 1 86 ? 2.103 -4.178 -10.380 1.00 87.50 86 THR A CA 1
ATOM 649 C C . THR A 1 86 ? 2.704 -5.380 -11.102 1.00 87.50 86 THR A C 1
ATOM 651 O O . THR A 1 86 ? 3.324 -6.241 -10.475 1.00 87.50 86 THR A O 1
ATOM 654 N N . GLY A 1 87 ? 2.539 -5.431 -12.425 1.00 79.62 87 GLY A N 1
ATOM 655 C CA . GLY A 1 87 ? 3.114 -6.483 -13.270 1.00 79.62 87 GLY A CA 1
ATOM 656 C C . GLY A 1 87 ? 2.167 -7.636 -13.609 1.00 79.62 87 GLY A C 1
ATOM 657 O O . GLY A 1 87 ? 2.565 -8.507 -14.371 1.00 79.62 87 GLY A O 1
ATOM 658 N N . GLY A 1 88 ? 0.927 -7.630 -13.103 1.00 67.31 88 GLY A N 1
ATOM 659 C CA . GLY A 1 88 ? -0.128 -8.563 -13.529 1.00 67.31 88 GLY A CA 1
ATOM 660 C C . GLY A 1 88 ? 0.133 -10.049 -13.254 1.00 67.31 88 GLY A C 1
ATOM 661 O O . GLY A 1 88 ? -0.509 -10.896 -13.868 1.00 67.31 88 GLY A O 1
ATOM 662 N N . TYR A 1 89 ? 1.072 -10.377 -12.366 1.00 71.38 89 TYR A N 1
ATOM 663 C CA . TYR A 1 89 ? 1.344 -11.753 -11.950 1.00 71.38 89 TYR A CA 1
ATOM 664 C C . TYR A 1 89 ? 0.440 -12.152 -10.788 1.00 71.38 89 TYR A C 1
ATOM 666 O O . TYR A 1 89 ? 0.249 -11.363 -9.866 1.00 71.38 89 TYR A O 1
ATOM 674 N N . GLU A 1 90 ? -0.053 -13.390 -10.772 1.00 75.38 90 GLU A N 1
ATOM 675 C CA . GLU A 1 90 ? -0.726 -13.901 -9.578 1.00 75.38 90 GLU A CA 1
ATOM 676 C C . GLU A 1 90 ? 0.230 -13.928 -8.381 1.00 75.38 90 GLU A C 1
ATOM 678 O O . GLU A 1 90 ? 1.389 -14.339 -8.476 1.00 75.38 90 GLU A O 1
ATOM 683 N N . MET A 1 91 ? -0.274 -13.475 -7.235 1.00 80.56 91 MET A N 1
ATOM 684 C CA . MET A 1 91 ? 0.465 -13.527 -5.983 1.00 80.56 91 MET A CA 1
ATOM 685 C C . MET A 1 91 ? 0.649 -14.987 -5.557 1.00 80.56 91 MET A C 1
ATOM 687 O O . MET A 1 91 ? -0.321 -15.738 -5.470 1.00 80.56 91 MET A O 1
ATOM 691 N N . ASP A 1 92 ? 1.886 -15.380 -5.243 1.00 85.25 92 ASP A N 1
ATOM 692 C CA . ASP A 1 92 ? 2.192 -16.737 -4.781 1.00 85.25 92 ASP A CA 1
ATOM 693 C C . ASP A 1 92 ? 1.354 -17.091 -3.540 1.00 85.25 92 ASP A C 1
ATOM 695 O O . ASP A 1 92 ? 1.392 -16.393 -2.519 1.00 85.25 92 ASP A O 1
ATOM 699 N N . ALA A 1 93 ? 0.617 -18.202 -3.609 1.00 87.81 93 ALA A N 1
ATOM 700 C CA . ALA A 1 93 ? -0.284 -18.642 -2.547 1.00 87.81 93 ALA A CA 1
ATOM 701 C C . ALA A 1 93 ? 0.423 -18.821 -1.190 1.00 87.81 93 ALA A C 1
ATOM 703 O O . ALA A 1 93 ? -0.179 -18.584 -0.142 1.00 87.81 93 ALA A O 1
ATOM 704 N N . ARG A 1 94 ? 1.713 -19.184 -1.182 1.00 92.19 94 ARG A N 1
ATOM 705 C CA . ARG A 1 94 ? 2.515 -19.322 0.045 1.00 92.19 94 ARG A CA 1
ATOM 706 C C . ARG A 1 94 ? 2.754 -17.969 0.704 1.00 92.19 94 ARG A C 1
ATOM 708 O O . ARG A 1 94 ? 2.683 -17.868 1.926 1.00 92.19 94 ARG A O 1
ATOM 715 N N . ILE A 1 95 ? 2.989 -16.929 -0.098 1.00 90.75 95 ILE A N 1
ATOM 716 C CA . ILE A 1 95 ? 3.131 -15.554 0.393 1.00 90.75 95 ILE A CA 1
ATOM 717 C C . ILE A 1 95 ? 1.778 -15.029 0.873 1.00 90.75 95 ILE A C 1
ATOM 719 O O . ILE A 1 95 ? 1.701 -14.479 1.968 1.00 90.75 95 ILE A O 1
ATOM 723 N N . SER A 1 96 ? 0.700 -15.284 0.125 1.00 89.50 96 SER A N 1
ATOM 724 C CA . SER A 1 96 ? -0.660 -14.955 0.570 1.00 89.50 96 SER A CA 1
ATOM 725 C C . SER A 1 96 ? -0.967 -15.561 1.938 1.00 89.50 96 SER A C 1
ATOM 727 O O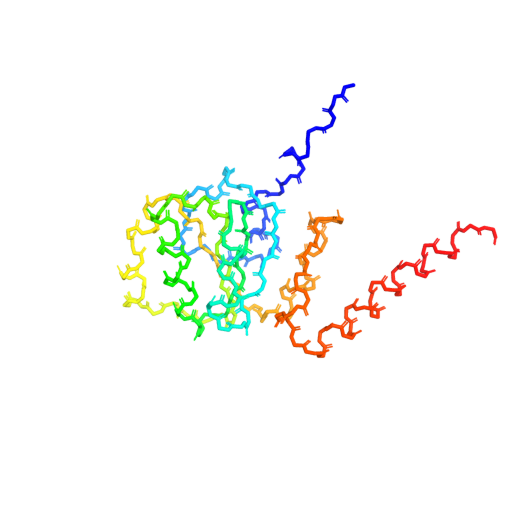 . SER A 1 96 ? -1.468 -14.878 2.828 1.00 89.50 96 SER A O 1
ATOM 729 N N . LYS A 1 97 ? -0.626 -16.842 2.125 1.00 92.69 97 LYS A N 1
ATOM 730 C CA . LYS A 1 97 ? -0.846 -17.555 3.383 1.00 92.69 97 LYS A CA 1
ATOM 731 C C . LYS A 1 97 ? -0.000 -16.990 4.522 1.00 92.69 97 LYS A C 1
ATOM 733 O O . LYS A 1 97 ? -0.491 -16.860 5.638 1.00 92.69 97 LYS A O 1
ATOM 738 N N . LE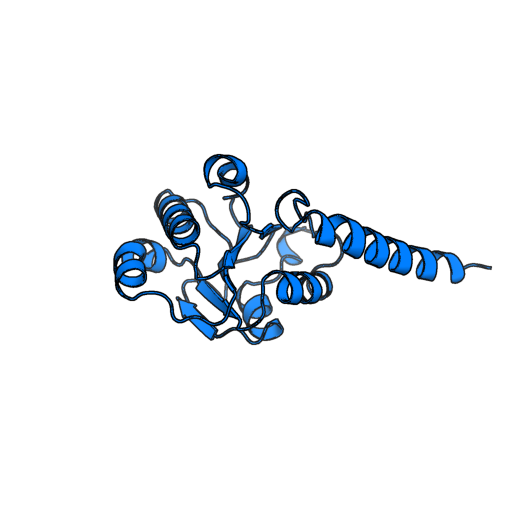U A 1 98 ? 1.250 -16.622 4.242 1.00 94.00 98 LEU A N 1
ATOM 739 C CA . LEU A 1 98 ? 2.132 -15.976 5.215 1.00 94.00 98 LEU A CA 1
ATOM 740 C C . LEU A 1 98 ? 1.577 -14.616 5.677 1.00 94.00 98 LEU A C 1
ATOM 742 O O . LEU A 1 98 ? 1.666 -14.279 6.856 1.00 94.00 98 LEU A O 1
ATOM 746 N N . CYS A 1 99 ? 0.982 -13.856 4.758 1.00 94.69 99 CYS A N 1
ATOM 747 C CA . CYS A 1 99 ? 0.463 -12.509 4.990 1.00 94.69 99 CYS A CA 1
ATOM 748 C C . CYS A 1 99 ? -0.985 -12.461 5.511 1.00 94.69 99 CYS A C 1
ATOM 750 O O . CYS A 1 99 ? -1.463 -11.381 5.855 1.00 94.69 99 CYS A O 1
ATOM 752 N N . GLU A 1 100 ? -1.675 -13.599 5.634 1.00 94.25 100 GLU A N 1
ATOM 753 C CA . GLU A 1 100 ? -3.096 -13.691 6.012 1.00 94.25 100 GLU A CA 1
ATOM 754 C C . GLU A 1 100 ? -3.445 -12.892 7.278 1.00 94.25 100 GLU A C 1
ATOM 756 O O . GLU A 1 100 ? -4.441 -12.172 7.315 1.00 94.25 100 GLU A O 1
ATOM 761 N N . ARG A 1 101 ? -2.597 -12.957 8.313 1.00 94.94 101 ARG A N 1
ATOM 762 C CA . ARG A 1 101 ? -2.832 -12.207 9.557 1.00 94.94 101 ARG A CA 1
ATOM 763 C C . ARG A 1 101 ? -2.768 -10.699 9.361 1.00 94.94 101 ARG A C 1
ATOM 765 O O . ARG A 1 101 ? -3.527 -9.987 10.004 1.00 94.94 101 ARG A O 1
ATOM 772 N N . ALA A 1 102 ? -1.885 -10.221 8.489 1.00 94.06 102 ALA A N 1
ATOM 773 C CA . ALA A 1 102 ? -1.817 -8.806 8.149 1.00 94.06 102 ALA A CA 1
ATOM 774 C C . ALA A 1 102 ? -3.019 -8.378 7.300 1.00 94.06 102 ALA A C 1
ATOM 776 O O . ALA A 1 102 ? -3.549 -7.289 7.477 1.00 94.06 102 ALA A O 1
ATOM 777 N N . PHE A 1 103 ? -3.503 -9.242 6.409 1.00 94.44 103 PHE A N 1
ATOM 778 C CA . PHE A 1 103 ? -4.722 -8.970 5.644 1.00 94.44 103 PHE A CA 1
ATOM 779 C C . PHE A 1 103 ? -5.943 -8.835 6.558 1.00 94.44 103 PHE A C 1
ATOM 781 O O . PHE A 1 103 ? -6.757 -7.929 6.368 1.00 94.44 103 PHE A O 1
ATOM 788 N N . ALA A 1 104 ? -6.005 -9.652 7.612 1.00 95.06 104 ALA A N 1
ATOM 789 C CA . ALA A 1 104 ? -7.035 -9.580 8.641 1.00 95.06 104 ALA A CA 1
ATOM 790 C C . ALA A 1 104 ? -6.974 -8.306 9.512 1.00 95.06 104 ALA A C 1
ATOM 792 O O . ALA A 1 104 ? -7.949 -8.009 10.195 1.00 95.06 104 ALA A O 1
ATOM 793 N N . THR A 1 105 ? -5.892 -7.511 9.472 1.00 94.50 105 THR A N 1
ATOM 794 C CA . THR A 1 105 ? -5.849 -6.196 10.149 1.00 94.50 105 THR A CA 1
ATOM 795 C C . THR A 1 105 ? -6.542 -5.086 9.350 1.00 94.50 105 THR A C 1
ATOM 797 O O . THR A 1 105 ? -6.365 -3.909 9.663 1.00 94.50 105 THR A O 1
ATOM 800 N N . GLY A 1 106 ? -7.248 -5.429 8.268 1.00 95.19 106 GLY A N 1
ATOM 801 C CA . GLY A 1 106 ? -7.917 -4.468 7.391 1.00 95.19 106 GLY A CA 1
ATOM 802 C C . GLY A 1 106 ? -7.005 -3.841 6.331 1.00 95.19 106 GLY A C 1
ATOM 803 O O . GLY A 1 106 ? -7.391 -2.844 5.726 1.00 95.19 106 GLY A O 1
ATOM 804 N N . LEU A 1 107 ? -5.806 -4.388 6.080 1.00 97.12 107 LEU A N 1
ATOM 805 C CA . LEU A 1 107 ? -4.857 -3.855 5.089 1.00 97.12 107 LEU A CA 1
ATOM 806 C C . LEU A 1 107 ? -5.373 -4.042 3.649 1.00 97.12 107 LEU A C 1
ATOM 808 O O . LEU A 1 107 ? -5.374 -5.175 3.170 1.00 97.12 107 LEU A O 1
ATOM 812 N N . PRO A 1 108 ? -5.724 -2.978 2.902 1.00 97.25 108 PRO A N 1
ATOM 813 C CA . PRO A 1 108 ? -6.174 -3.135 1.522 1.00 97.25 108 PRO A CA 1
ATOM 814 C C . PRO A 1 108 ? -5.020 -3.542 0.602 1.00 97.25 108 PRO A C 1
ATOM 816 O O . PRO A 1 108 ? -3.953 -2.918 0.632 1.00 97.25 108 PRO A O 1
ATOM 819 N N . VAL A 1 109 ? -5.243 -4.545 -0.250 1.00 95.62 109 VAL A N 1
ATOM 820 C CA . VAL A 1 109 ? -4.275 -4.993 -1.262 1.00 95.62 109 VAL A CA 1
ATOM 821 C C . VAL A 1 109 ? -4.976 -5.160 -2.601 1.00 95.62 109 VAL A C 1
ATOM 823 O O . VAL A 1 109 ? -5.984 -5.856 -2.705 1.00 95.62 109 VAL A O 1
ATOM 826 N N . PHE A 1 110 ? -4.441 -4.544 -3.646 1.00 94.56 110 PHE A N 1
ATOM 827 C CA . PHE A 1 110 ? -4.974 -4.667 -5.000 1.00 94.56 110 PHE A CA 1
ATOM 828 C C . PHE A 1 110 ? -3.851 -4.668 -6.030 1.00 94.56 110 PHE A C 1
ATOM 830 O O . PHE A 1 110 ? -2.715 -4.288 -5.745 1.00 94.56 110 PHE A O 1
ATOM 837 N N . MET A 1 111 ? -4.167 -5.143 -7.227 1.00 92.38 111 MET A N 1
ATOM 838 C CA . MET A 1 111 ? -3.204 -5.402 -8.281 1.00 92.38 111 MET A CA 1
ATOM 839 C C . MET A 1 111 ? -3.629 -4.773 -9.598 1.00 92.38 111 MET A C 1
ATOM 841 O O . MET A 1 111 ? -4.801 -4.791 -9.957 1.00 92.38 111 MET A O 1
ATOM 845 N N . VAL A 1 112 ? -2.653 -4.266 -10.342 1.00 90.25 112 VAL A N 1
ATOM 846 C CA . VAL A 1 112 ? -2.832 -3.781 -11.711 1.00 90.25 112 VAL A CA 1
ATOM 847 C C . VAL A 1 112 ? -1.918 -4.541 -12.662 1.00 90.25 112 VAL A C 1
ATOM 849 O O . VAL A 1 112 ? -0.796 -4.925 -12.317 1.00 90.25 112 VAL A O 1
ATOM 852 N N . ASN A 1 113 ? -2.389 -4.712 -13.894 1.00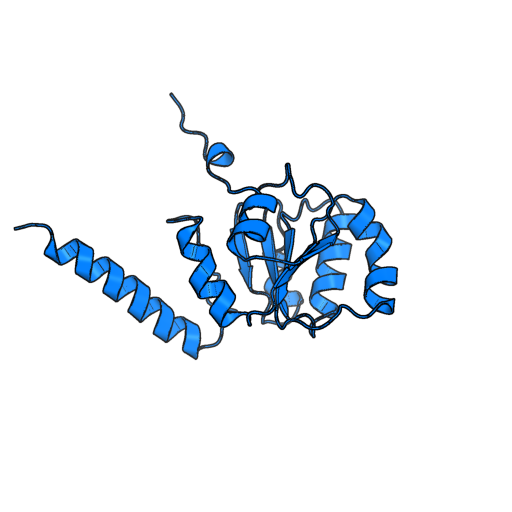 82.94 113 ASN A N 1
ATOM 853 C CA . ASN A 1 113 ? -1.614 -5.367 -14.948 1.00 82.94 113 ASN A CA 1
ATOM 854 C C . ASN A 1 113 ? -0.554 -4.436 -15.549 1.00 82.94 113 ASN A C 1
ATOM 856 O O . ASN A 1 113 ? 0.386 -4.889 -16.197 1.00 82.94 113 ASN A O 1
ATOM 860 N N . THR A 1 114 ? -0.681 -3.129 -15.317 1.00 73.88 114 THR A N 1
ATOM 861 C CA . THR A 1 114 ? 0.307 -2.141 -15.733 1.00 73.88 114 THR A CA 1
ATOM 862 C C . THR A 1 114 ? 1.595 -2.284 -14.934 1.00 73.88 114 THR A C 1
ATOM 864 O O . THR A 1 114 ? 1.606 -2.660 -13.757 1.00 73.88 114 THR A O 1
ATOM 867 N N . ASN A 1 115 ? 2.715 -1.955 -15.572 1.00 64.12 115 ASN A N 1
ATOM 868 C CA . ASN A 1 115 ? 3.983 -1.871 -14.859 1.00 64.12 115 ASN A CA 1
ATOM 869 C C . ASN A 1 115 ? 4.036 -0.606 -13.984 1.00 64.12 115 ASN A C 1
ATOM 871 O O . ASN A 1 115 ? 3.279 0.349 -14.170 1.00 64.12 115 ASN A O 1
ATOM 875 N N . THR A 1 116 ? 4.990 -0.572 -13.057 1.00 60.19 116 THR A N 1
ATOM 876 C CA . THR A 1 116 ? 5.218 0.547 -12.133 1.00 60.19 116 THR A CA 1
ATOM 877 C C . THR A 1 116 ? 5.288 1.914 -12.824 1.00 60.19 116 THR A C 1
ATOM 879 O O . THR A 1 116 ? 4.823 2.906 -12.264 1.00 60.19 116 THR A O 1
ATOM 882 N N . TRP A 1 117 ? 5.840 1.980 -14.042 1.00 59.84 117 TRP A N 1
ATOM 883 C CA . TRP A 1 117 ? 5.963 3.220 -14.813 1.00 59.84 117 TRP A CA 1
ATOM 884 C C . TRP A 1 117 ? 4.605 3.707 -15.336 1.00 59.84 117 TRP A C 1
ATOM 886 O O . TRP A 1 117 ? 4.228 4.850 -15.090 1.00 59.84 117 TRP A O 1
ATOM 896 N N . GLN A 1 118 ? 3.828 2.838 -15.975 1.00 57.56 118 GLN A N 1
ATOM 897 C CA . GLN A 1 118 ? 2.480 3.166 -16.453 1.00 57.56 118 GLN A CA 1
ATOM 898 C C . GLN A 1 118 ? 1.556 3.575 -15.298 1.00 57.56 118 GLN A C 1
ATOM 900 O O . GLN A 1 118 ? 0.848 4.580 -15.377 1.00 57.56 118 GLN A O 1
ATOM 905 N N . THR A 1 119 ? 1.640 2.859 -14.176 1.00 59.84 119 THR A N 1
ATOM 906 C CA . THR A 1 119 ? 0.895 3.188 -12.957 1.00 59.84 119 THR A CA 1
ATOM 907 C C . THR A 1 119 ? 1.291 4.564 -12.413 1.00 59.84 119 THR A C 1
ATOM 909 O O . THR A 1 119 ? 0.432 5.356 -12.035 1.00 59.84 119 THR A O 1
ATOM 912 N N . SER A 1 120 ? 2.585 4.902 -12.428 1.00 63.25 120 SER A N 1
ATOM 913 C CA . SER A 1 120 ? 3.066 6.208 -11.958 1.00 63.25 120 SER A CA 1
ATOM 914 C C . SER A 1 120 ? 2.621 7.400 -12.806 1.00 63.25 120 SER A C 1
ATOM 916 O O . SER A 1 120 ? 2.561 8.503 -12.273 1.00 63.25 120 SER A O 1
ATOM 918 N N . LEU A 1 121 ? 2.286 7.188 -14.083 1.00 63.81 121 LEU A N 1
ATOM 919 C CA . LEU A 1 121 ? 1.737 8.228 -14.960 1.00 63.81 121 LEU A CA 1
ATOM 920 C C . LEU A 1 121 ? 0.230 8.435 -14.772 1.00 63.81 121 LEU A C 1
ATOM 922 O O . LEU A 1 121 ? -0.256 9.529 -15.018 1.00 63.81 121 LEU A O 1
ATOM 926 N N . SER A 1 122 ? -0.489 7.414 -14.302 1.00 60.22 122 SER A N 1
ATOM 927 C CA . SER A 1 122 ? -1.956 7.445 -14.160 1.00 60.22 122 SER A CA 1
ATOM 928 C C . SER A 1 122 ? -2.421 7.971 -12.794 1.00 60.22 122 SER A C 1
ATOM 930 O O . SER A 1 122 ? -3.568 8.370 -12.620 1.00 60.22 122 SER A O 1
ATOM 932 N N . LEU A 1 123 ? -1.532 7.954 -11.799 1.00 63.47 123 LEU A N 1
ATOM 933 C CA . LEU A 1 123 ? -1.814 8.370 -10.422 1.00 63.47 123 LEU A CA 1
ATOM 934 C C . LEU A 1 123 ? -1.836 9.898 -10.167 1.00 63.47 123 LEU A C 1
ATOM 936 O O . LEU A 1 123 ? -2.620 10.319 -9.315 1.00 63.47 123 LEU A O 1
ATOM 940 N N . PRO A 1 124 ? -1.026 10.749 -10.838 1.00 59.09 124 PRO A N 1
ATOM 941 C CA . PRO A 1 124 ? -1.046 12.199 -10.625 1.00 59.09 124 PRO A CA 1
ATOM 942 C C . PRO A 1 124 ? -2.408 12.851 -10.896 1.00 59.09 124 PRO A C 1
ATOM 944 O O . PRO A 1 124 ? -2.756 13.820 -10.224 1.00 59.09 124 PRO A O 1
ATOM 947 N N . GLU A 1 125 ? -3.194 12.300 -11.826 1.00 57.41 125 GLU A N 1
ATOM 948 C CA . GLU A 1 125 ? -4.521 12.813 -12.202 1.00 57.41 125 GLU A CA 1
ATOM 949 C C . GLU A 1 125 ? -5.534 12.764 -11.044 1.00 57.41 125 GLU A C 1
ATOM 951 O O . GLU A 1 125 ? -6.442 13.587 -10.976 1.00 57.41 125 GLU A O 1
ATOM 956 N N . LEU A 1 126 ? -5.348 11.848 -10.087 1.00 51.12 126 LEU A N 1
ATOM 957 C CA . LEU A 1 126 ? -6.219 11.693 -8.916 1.00 51.12 126 LEU A CA 1
ATOM 958 C C . LEU A 1 126 ? -5.853 12.610 -7.742 1.00 51.12 126 LEU A C 1
ATOM 960 O O . LEU A 1 126 ? -6.678 12.804 -6.848 1.00 51.12 126 LEU A O 1
ATOM 964 N N . GLN A 1 127 ? -4.617 13.123 -7.688 1.00 53.34 127 GLN A N 1
ATOM 965 C CA . GLN A 1 127 ? -4.116 13.936 -6.569 1.00 53.34 127 GLN A CA 1
ATOM 966 C C . GLN A 1 127 ? -3.103 15.010 -7.019 1.00 53.34 127 GLN A C 1
ATOM 968 O O . GLN A 1 127 ? -1.900 14.888 -6.742 1.00 53.34 127 GLN A O 1
ATOM 973 N N . PRO A 1 128 ? -3.561 16.112 -7.641 1.00 46.16 128 PRO A N 1
ATOM 974 C CA . PRO A 1 128 ? -2.690 17.242 -7.935 1.00 46.16 128 PRO A CA 1
ATOM 975 C C . PRO A 1 128 ? -2.130 17.853 -6.633 1.00 46.16 128 PRO A C 1
ATOM 977 O O . PRO A 1 128 ? -2.872 18.179 -5.709 1.00 46.16 128 PRO A O 1
ATOM 980 N N . GLY A 1 129 ? -0.801 17.987 -6.528 1.00 44.66 129 GLY A N 1
ATOM 981 C CA . GLY A 1 129 ? -0.126 18.723 -5.443 1.00 44.66 129 GLY A CA 1
ATOM 982 C C . GLY A 1 129 ? 0.235 17.945 -4.164 1.00 44.66 129 GLY A C 1
ATOM 983 O O . GLY A 1 129 ? 0.972 18.474 -3.335 1.00 44.66 129 GLY A O 1
ATOM 984 N N . LYS A 1 130 ? -0.200 16.686 -3.995 1.00 47.56 130 LYS A N 1
ATOM 985 C CA . LYS A 1 130 ? 0.214 15.805 -2.868 1.00 47.56 130 LYS A CA 1
ATOM 986 C C . LYS A 1 130 ? 1.179 14.688 -3.270 1.00 47.56 130 LYS A C 1
ATOM 988 O O . LYS A 1 130 ? 1.592 13.870 -2.445 1.00 47.56 130 LYS A O 1
ATOM 993 N N . PHE A 1 131 ? 1.577 14.682 -4.536 1.00 49.31 131 PHE A N 1
ATOM 994 C CA . PHE A 1 131 ? 2.476 13.708 -5.129 1.00 49.31 131 PHE A CA 1
ATOM 995 C C . PHE A 1 131 ? 3.921 13.936 -4.654 1.00 49.31 131 PHE A C 1
ATOM 997 O O . PHE A 1 131 ? 4.784 14.403 -5.394 1.00 49.31 131 PHE A O 1
ATOM 1004 N N . ARG A 1 132 ? 4.226 13.573 -3.400 1.00 48.28 132 ARG A N 1
ATOM 1005 C CA . ARG A 1 132 ? 5.613 13.316 -3.000 1.00 48.28 132 ARG A CA 1
ATOM 1006 C C . ARG A 1 132 ? 6.018 11.977 -3.601 1.00 48.28 132 ARG A C 1
ATOM 1008 O O . ARG A 1 132 ? 6.143 10.981 -2.900 1.00 48.28 132 ARG A O 1
ATOM 1015 N N . LEU A 1 133 ? 6.226 11.965 -4.917 1.00 47.44 133 LEU A N 1
ATOM 1016 C CA . LEU A 1 133 ? 7.099 10.977 -5.524 1.00 47.44 133 LEU A CA 1
ATOM 1017 C C . LEU A 1 133 ? 8.429 11.145 -4.819 1.00 47.44 133 LEU A C 1
ATOM 1019 O O . LEU A 1 133 ? 9.158 12.102 -5.067 1.00 47.44 133 LEU A O 1
ATOM 1023 N N . THR A 1 134 ? 8.752 10.247 -3.902 1.00 45.53 134 THR A N 1
ATOM 1024 C CA . THR A 1 134 ? 10.136 10.114 -3.487 1.00 45.53 134 THR A CA 1
ATOM 1025 C C . THR A 1 134 ? 10.874 9.595 -4.723 1.00 45.53 134 THR A C 1
ATOM 1027 O O . THR A 1 134 ? 10.924 8.396 -4.978 1.00 45.53 134 THR A O 1
ATOM 1030 N N . ILE A 1 135 ? 11.384 10.527 -5.542 1.00 43.12 135 ILE A N 1
ATOM 1031 C CA . ILE A 1 135 ? 12.006 10.352 -6.876 1.00 43.12 135 ILE A CA 1
ATOM 1032 C C . ILE A 1 135 ? 13.281 9.478 -6.828 1.00 43.12 135 ILE A C 1
ATOM 1034 O O . ILE A 1 135 ? 14.057 9.371 -7.778 1.00 43.12 135 ILE A O 1
ATOM 1038 N N . THR A 1 136 ? 13.543 8.853 -5.688 1.00 43.12 136 THR A N 1
ATOM 1039 C CA . THR A 1 136 ? 14.668 7.967 -5.431 1.00 43.12 136 THR A CA 1
ATOM 1040 C C . THR A 1 136 ? 14.402 6.521 -5.837 1.00 43.12 136 THR A C 1
ATOM 1042 O O . THR A 1 136 ? 15.350 5.741 -5.834 1.00 43.12 136 THR A O 1
ATOM 1045 N N . SER A 1 137 ? 13.164 6.143 -6.172 1.00 40.28 137 SER A N 1
ATOM 1046 C CA . SER A 1 137 ? 12.822 4.744 -6.457 1.00 40.28 137 SER A CA 1
ATOM 1047 C C . SER A 1 137 ? 12.445 4.459 -7.909 1.00 40.28 137 SER A C 1
ATOM 1049 O O . SER A 1 137 ? 12.892 3.461 -8.462 1.00 40.28 137 SER A O 1
ATOM 1051 N N . VAL A 1 138 ? 11.704 5.316 -8.600 1.00 52.19 138 VAL A N 1
ATOM 1052 C CA . VAL A 1 138 ? 11.447 5.059 -10.023 1.00 52.19 138 VAL A CA 1
ATOM 1053 C C . VAL A 1 138 ? 12.699 5.492 -10.807 1.00 52.19 138 VAL A C 1
ATOM 1055 O O . VAL A 1 138 ? 13.162 6.616 -10.642 1.00 52.19 138 VAL A O 1
ATOM 1058 N N . SER A 1 139 ? 13.298 4.561 -11.562 1.00 44.59 139 SER A N 1
ATOM 1059 C CA . SER A 1 139 ? 14.594 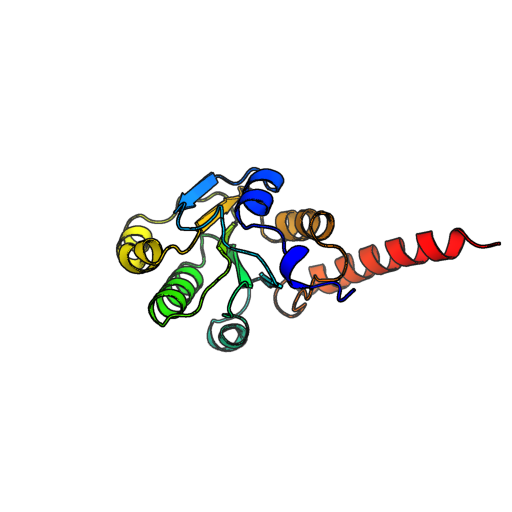4.623 -12.282 1.00 44.59 139 SER A CA 1
ATOM 1060 C C . SER A 1 139 ? 15.117 6.023 -12.678 1.00 44.59 139 SER A C 1
ATOM 1062 O O . SER A 1 139 ? 14.349 6.918 -13.007 1.00 44.59 139 SER A O 1
ATOM 1064 N N . ARG A 1 140 ? 16.445 6.221 -12.783 1.00 44.81 140 ARG A N 1
ATOM 1065 C CA . ARG A 1 140 ? 17.082 7.467 -13.300 1.00 44.81 140 ARG A CA 1
ATOM 1066 C C . ARG A 1 140 ? 16.390 8.018 -14.566 1.00 44.81 140 ARG A C 1
ATOM 1068 O O . ARG A 1 140 ? 16.263 9.229 -14.718 1.00 44.81 140 ARG A O 1
ATOM 1075 N N . LYS A 1 141 ? 15.881 7.120 -15.421 1.00 44.97 141 LYS A N 1
ATOM 1076 C CA . LYS A 1 141 ? 15.116 7.417 -16.645 1.00 44.97 141 LYS A CA 1
ATOM 1077 C C . LYS A 1 141 ? 13.737 8.055 -16.378 1.00 44.97 141 LYS A C 1
ATOM 1079 O O . LYS A 1 141 ? 13.319 8.938 -17.122 1.00 44.97 141 LYS A O 1
ATOM 1084 N N . PHE A 1 142 ? 13.062 7.666 -15.296 1.00 53.91 142 PHE A N 1
ATOM 1085 C CA . PHE A 1 142 ? 11.806 8.261 -14.828 1.00 53.91 142 PHE A CA 1
ATOM 1086 C C . PHE A 1 142 ? 11.998 9.677 -14.306 1.00 53.91 142 PHE A C 1
ATOM 1088 O O . PHE A 1 142 ? 11.240 10.557 -14.689 1.00 53.91 142 PHE A O 1
ATOM 1095 N N . ARG A 1 143 ? 13.032 9.917 -13.489 1.00 50.91 143 ARG A N 1
ATOM 1096 C CA . ARG A 1 143 ? 13.310 11.256 -12.950 1.00 50.91 143 ARG A CA 1
ATOM 1097 C C . ARG A 1 143 ? 13.466 12.288 -14.066 1.00 50.91 143 ARG A C 1
ATOM 1099 O O . ARG A 1 143 ? 12.840 13.335 -13.996 1.00 50.91 143 ARG A O 1
ATOM 1106 N N . ASN A 1 144 ? 14.221 11.962 -15.113 1.00 46.94 144 ASN A N 1
ATOM 1107 C CA . ASN A 1 144 ? 14.410 12.878 -16.238 1.00 46.94 144 ASN A CA 1
ATOM 1108 C C . ASN A 1 144 ? 13.114 13.081 -17.035 1.00 46.94 144 ASN A C 1
ATOM 1110 O O . ASN A 1 144 ? 12.752 14.215 -17.308 1.00 46.94 144 ASN A O 1
ATOM 1114 N N . THR A 1 145 ? 12.380 12.008 -17.342 1.00 50.31 145 THR A N 1
ATOM 1115 C CA . THR A 1 145 ? 11.163 12.092 -18.172 1.00 50.31 145 THR A CA 1
ATOM 1116 C C . THR A 1 145 ? 10.010 12.790 -17.446 1.00 50.31 145 THR A C 1
ATOM 1118 O O . THR A 1 145 ? 9.289 13.582 -18.043 1.00 50.31 145 THR A O 1
ATOM 1121 N N . LEU A 1 146 ? 9.844 12.533 -16.148 1.00 50.47 146 LEU A N 1
ATOM 1122 C CA . LEU A 1 146 ? 8.783 13.138 -15.352 1.00 50.47 146 LEU A CA 1
ATOM 1123 C C . LEU A 1 146 ? 9.073 14.611 -15.039 1.00 50.47 146 LEU A C 1
ATOM 1125 O O . LEU A 1 146 ? 8.148 15.412 -15.046 1.00 50.47 146 LEU A O 1
ATOM 1129 N N . LEU A 1 147 ? 10.343 14.991 -14.834 1.00 47.47 147 LEU A N 1
ATOM 1130 C CA . LEU A 1 147 ? 10.733 16.404 -14.761 1.00 47.47 147 LEU A CA 1
ATOM 1131 C C . LEU A 1 147 ? 10.441 17.124 -16.082 1.00 47.47 147 LEU A C 1
ATOM 1133 O O . LEU A 1 147 ? 9.925 18.232 -16.049 1.00 47.47 147 LEU A O 1
ATOM 1137 N N . THR A 1 148 ? 10.684 16.491 -17.235 1.00 48.84 148 THR A N 1
ATOM 1138 C CA . THR A 1 148 ? 10.300 17.061 -18.536 1.00 48.84 148 THR A CA 1
ATOM 1139 C C . THR A 1 148 ? 8.785 17.216 -18.671 1.00 48.84 148 THR A C 1
ATOM 1141 O O . THR A 1 148 ? 8.339 18.257 -19.130 1.00 48.84 148 THR A O 1
ATOM 1144 N N . TYR A 1 149 ? 7.983 16.236 -18.242 1.00 44.69 149 TYR A N 1
ATOM 1145 C CA . TYR A 1 149 ? 6.516 16.325 -18.300 1.00 44.69 149 TYR A CA 1
ATOM 1146 C C . TYR A 1 149 ? 5.933 17.360 -17.329 1.00 44.69 149 TYR A C 1
ATOM 1148 O O . TYR A 1 149 ? 5.030 18.102 -17.705 1.00 44.69 149 TYR A O 1
ATOM 1156 N N . ILE A 1 150 ? 6.453 17.441 -16.101 1.00 49.31 150 ILE A N 1
ATOM 1157 C CA . ILE A 1 150 ? 6.038 18.447 -15.114 1.00 49.31 150 ILE A CA 1
ATOM 1158 C C . ILE A 1 150 ? 6.446 19.850 -15.582 1.00 49.31 150 ILE A C 1
ATOM 1160 O O . ILE A 1 150 ? 5.619 20.757 -15.535 1.00 49.31 150 ILE A O 1
ATOM 1164 N N . ASN A 1 151 ? 7.668 20.025 -16.098 1.00 41.59 151 ASN A N 1
ATOM 1165 C CA . ASN A 1 151 ? 8.120 21.308 -16.647 1.00 41.59 151 ASN A CA 1
ATOM 1166 C C . ASN A 1 151 ? 7.329 21.697 -17.906 1.00 41.59 151 ASN A C 1
ATOM 1168 O O . ASN A 1 151 ? 6.868 22.824 -17.994 1.00 41.59 151 ASN A O 1
ATOM 1172 N N . ALA A 1 152 ? 7.053 20.761 -18.819 1.00 45.12 152 ALA A N 1
ATOM 1173 C CA . ALA A 1 152 ? 6.226 21.019 -20.003 1.00 45.12 152 ALA A CA 1
ATOM 1174 C C . ALA A 1 152 ? 4.746 21.300 -19.671 1.00 45.12 152 ALA A C 1
ATOM 1176 O O . ALA A 1 152 ? 4.030 21.890 -20.480 1.00 45.12 152 ALA A O 1
ATOM 1177 N N . GLY A 1 153 ? 4.261 20.852 -18.508 1.00 38.88 153 GLY A N 1
ATOM 1178 C CA . GLY A 1 153 ? 2.947 21.215 -17.976 1.00 38.88 153 GLY A CA 1
ATOM 1179 C C . GLY A 1 153 ? 2.930 22.599 -17.322 1.00 38.88 153 GLY A C 1
ATOM 1180 O O . GLY A 1 153 ? 1.934 23.303 -17.442 1.00 38.88 153 GLY A O 1
ATOM 1181 N N . LEU A 1 154 ? 4.030 23.005 -16.678 1.00 37.28 154 LEU A N 1
ATOM 1182 C CA . LEU A 1 154 ? 4.217 24.349 -16.120 1.00 37.28 154 LEU A CA 1
ATOM 1183 C C . LEU A 1 154 ? 4.425 25.404 -17.217 1.00 37.28 154 LEU A C 1
ATOM 1185 O O . LEU A 1 154 ? 3.824 26.468 -17.129 1.00 37.28 154 LEU A O 1
ATOM 1189 N N . ASP A 1 155 ? 5.162 25.087 -18.285 1.00 34.12 155 ASP A N 1
ATOM 1190 C CA . ASP A 1 155 ? 5.366 25.989 -19.429 1.00 34.12 155 ASP A CA 1
ATOM 1191 C C . ASP A 1 155 ? 4.053 26.303 -20.167 1.00 34.12 155 ASP A C 1
ATOM 1193 O O . ASP A 1 155 ? 3.836 27.430 -20.599 1.00 34.12 155 ASP A O 1
ATOM 1197 N N . ARG A 1 156 ? 3.102 25.358 -20.217 1.00 33.00 156 ARG A N 1
ATOM 1198 C CA . ARG A 1 156 ? 1.759 25.620 -20.771 1.00 33.00 156 ARG A CA 1
ATOM 1199 C C . ARG A 1 156 ? 0.871 26.499 -19.889 1.00 33.00 156 ARG A C 1
ATOM 1201 O O . ARG A 1 156 ? -0.159 26.969 -20.363 1.00 33.00 156 ARG A O 1
ATOM 1208 N N . ILE A 1 157 ? 1.232 26.701 -18.622 1.00 35.09 157 ILE A N 1
ATOM 1209 C CA . ILE A 1 157 ? 0.546 27.641 -17.723 1.00 35.09 157 ILE A CA 1
ATOM 1210 C C . ILE A 1 157 ? 1.182 29.038 -17.849 1.00 35.09 157 ILE A C 1
ATOM 1212 O O . ILE A 1 157 ? 0.481 30.036 -17.697 1.00 35.09 157 ILE A O 1
ATOM 1216 N N . SER A 1 158 ? 2.470 29.117 -18.207 1.00 31.97 158 SER A N 1
ATOM 1217 C CA . SER A 1 158 ? 3.180 30.366 -18.522 1.00 31.97 158 SER A CA 1
ATOM 1218 C C . SER A 1 158 ? 2.646 31.068 -19.778 1.00 31.97 158 SER A C 1
ATOM 1220 O O . SER A 1 158 ? 2.639 32.292 -19.819 1.00 31.97 158 SER A O 1
ATOM 1222 N N . ASP A 1 159 ? 2.147 30.312 -20.762 1.00 31.72 159 ASP A N 1
ATOM 1223 C CA . ASP A 1 159 ? 1.638 30.845 -22.041 1.00 31.72 159 ASP A CA 1
ATOM 1224 C C . ASP A 1 159 ? 0.153 31.280 -21.999 1.00 31.72 159 ASP A C 1
ATOM 1226 O O . ASP A 1 159 ? -0.448 31.566 -23.032 1.00 31.72 159 ASP A O 1
ATOM 1230 N N . CYS A 1 160 ? -0.474 31.332 -20.815 1.00 32.03 160 CYS A N 1
ATOM 1231 C CA . CYS A 1 160 ? -1.864 31.789 -20.642 1.00 32.03 160 CYS A CA 1
ATOM 1232 C C . CYS A 1 160 ? -2.011 33.154 -19.945 1.00 32.03 160 CYS A C 1
ATOM 1234 O O . CYS A 1 160 ? -3.123 33.520 -19.563 1.00 32.03 160 CYS A O 1
ATOM 1236 N N . HIS A 1 161 ? -0.943 33.947 -19.816 1.00 29.81 161 HIS A N 1
ATOM 1237 C CA . HIS A 1 161 ? -1.065 35.347 -19.404 1.00 29.81 161 HIS A CA 1
ATOM 1238 C C . HIS A 1 161 ? -0.190 36.292 -20.244 1.00 29.81 161 HIS A C 1
ATOM 1240 O O . HIS A 1 161 ? 1.028 36.313 -20.085 1.00 29.81 161 HIS A O 1
ATOM 1246 N N . PHE A 1 162 ? -0.911 37.131 -21.004 1.00 31.88 162 PHE A N 1
ATOM 1247 C CA . PHE A 1 162 ? -0.537 38.276 -21.855 1.00 31.88 162 PHE A CA 1
ATOM 1248 C C . PHE A 1 162 ? -0.142 37.991 -23.305 1.00 31.88 162 PHE A C 1
ATOM 1250 O O . PHE A 1 162 ? 0.949 37.445 -23.555 1.00 31.88 162 PHE A O 1
#